Protein AF-A0A352M2E7-F1 (afdb_monomer_lite)

Structure (mmCIF, N/CA/C/O backbone):
data_AF-A0A352M2E7-F1
#
_entry.id   AF-A0A352M2E7-F1
#
loop_
_atom_site.group_PDB
_atom_site.id
_atom_site.type_symbol
_atom_site.label_atom_id
_atom_site.label_alt_id
_atom_site.label_comp_id
_atom_site.label_asym_id
_atom_site.label_entity_id
_atom_site.label_seq_id
_atom_site.pdbx_PDB_ins_code
_atom_site.Cartn_x
_atom_site.Cartn_y
_atom_site.Cartn_z
_atom_site.occupancy
_atom_site.B_iso_or_equiv
_atom_site.auth_seq_id
_atom_site.auth_comp_id
_atom_site.auth_asym_id
_atom_site.auth_atom_id
_atom_site.pdbx_PDB_model_num
ATOM 1 N N . MET A 1 1 ? -2.599 7.180 26.117 1.00 46.50 1 MET A N 1
ATOM 2 C CA . MET A 1 1 ? -3.469 7.751 25.069 1.00 46.50 1 MET A CA 1
ATOM 3 C C . MET A 1 1 ? -2.683 8.824 24.335 1.00 46.50 1 MET A C 1
ATOM 5 O O . MET A 1 1 ? -2.868 10.005 24.585 1.00 46.50 1 MET A O 1
ATOM 9 N N . THR A 1 2 ? -1.721 8.418 23.511 1.00 49.00 2 THR A N 1
ATOM 10 C CA . THR A 1 2 ? -0.974 9.359 22.672 1.00 49.00 2 THR A CA 1
ATOM 11 C C . THR A 1 2 ? -1.670 9.338 21.326 1.00 49.00 2 THR A C 1
ATOM 13 O O . THR A 1 2 ? -1.659 8.309 20.654 1.00 49.00 2 THR A O 1
ATOM 16 N N . GLU A 1 3 ? -2.341 10.431 20.972 1.00 55.06 3 GLU A N 1
ATOM 17 C CA . GLU A 1 3 ? -2.877 10.653 19.631 1.00 55.06 3 GLU A CA 1
ATOM 18 C C . GLU A 1 3 ? -1.707 10.698 18.641 1.00 55.06 3 GLU A C 1
ATOM 20 O O . GLU A 1 3 ? -1.173 11.754 18.294 1.00 55.06 3 GLU A O 1
ATOM 25 N N . ASN A 1 4 ? -1.253 9.524 18.212 1.00 67.19 4 ASN A N 1
ATOM 26 C CA . ASN A 1 4 ? -0.197 9.398 17.228 1.00 67.19 4 ASN A CA 1
ATOM 27 C C . ASN A 1 4 ? -0.797 9.764 15.870 1.00 67.19 4 ASN A C 1
ATOM 29 O O . ASN A 1 4 ? -1.228 8.899 15.112 1.00 67.19 4 ASN A O 1
ATOM 33 N N . LYS A 1 5 ? -0.825 11.066 15.556 1.00 69.56 5 LYS A N 1
ATOM 34 C CA . LYS A 1 5 ? -1.258 11.599 14.251 1.00 69.56 5 LYS A CA 1
ATOM 35 C C . LYS A 1 5 ? -0.601 10.871 13.075 1.00 69.56 5 LYS A C 1
ATOM 37 O O . LYS A 1 5 ? -1.228 10.726 12.038 1.00 69.56 5 LYS A O 1
ATOM 42 N N . LEU A 1 6 ? 0.624 10.369 13.261 1.00 68.06 6 LEU A N 1
ATOM 43 C CA . LEU A 1 6 ? 1.329 9.530 12.289 1.00 68.06 6 LEU A CA 1
ATOM 44 C C . LEU A 1 6 ? 0.616 8.199 12.027 1.00 68.06 6 LEU A C 1
ATOM 46 O O . LEU A 1 6 ? 0.464 7.820 10.876 1.00 68.06 6 LEU A O 1
ATOM 50 N N . VAL A 1 7 ? 0.132 7.520 13.067 1.00 69.69 7 VAL A N 1
ATOM 51 C CA . VAL A 1 7 ? -0.606 6.254 12.937 1.00 69.69 7 VAL A CA 1
ATOM 52 C C . VAL A 1 7 ? -1.940 6.499 12.237 1.00 69.69 7 VAL A C 1
ATOM 54 O O . VAL A 1 7 ? -2.250 5.811 11.274 1.00 69.69 7 VAL A O 1
ATOM 57 N N . ASN A 1 8 ? -2.673 7.547 12.626 1.00 70.12 8 ASN A N 1
ATOM 58 C CA . ASN A 1 8 ? -3.921 7.924 11.951 1.00 70.12 8 ASN A CA 1
ATOM 59 C C . ASN A 1 8 ? -3.707 8.352 10.492 1.00 70.12 8 ASN A C 1
ATOM 61 O O . ASN A 1 8 ? -4.555 8.093 9.645 1.00 70.12 8 ASN A O 1
ATOM 65 N N . PHE A 1 9 ? -2.577 8.989 10.179 1.00 72.19 9 PHE A N 1
ATOM 66 C CA . PHE A 1 9 ? -2.222 9.339 8.807 1.00 72.19 9 PHE A CA 1
ATOM 67 C C . PHE A 1 9 ? -1.854 8.101 7.976 1.00 72.19 9 PHE A C 1
ATOM 69 O O . PHE A 1 9 ? -2.289 7.998 6.834 1.00 72.19 9 PHE A O 1
ATOM 76 N N . ILE A 1 10 ? -1.113 7.147 8.551 1.00 70.12 10 ILE A N 1
ATOM 77 C CA . ILE A 1 10 ? -0.739 5.882 7.893 1.00 70.12 10 ILE A CA 1
ATOM 78 C C . ILE A 1 10 ? -1.964 4.985 7.664 1.00 70.12 10 ILE A C 1
ATOM 80 O O . ILE A 1 10 ? -2.087 4.374 6.614 1.00 70.12 10 ILE A O 1
ATOM 84 N N . ILE A 1 11 ? -2.894 4.938 8.618 1.00 70.12 11 ILE A N 1
ATOM 85 C CA . ILE A 1 11 ? -4.138 4.159 8.511 1.00 70.12 11 ILE A CA 1
ATOM 86 C C . ILE A 1 11 ? -5.165 4.854 7.597 1.00 70.12 11 ILE A C 1
ATOM 88 O O . ILE A 1 11 ? -6.147 4.237 7.184 1.00 70.12 11 ILE A O 1
ATOM 92 N N . SER A 1 12 ? -4.962 6.136 7.270 1.00 76.25 12 SER A N 1
ATOM 93 C CA . SER A 1 12 ? -5.919 6.907 6.483 1.00 76.25 12 SER A CA 1
ATOM 94 C C . SER A 1 12 ? -6.132 6.281 5.110 1.00 76.25 12 SER A C 1
ATOM 96 O O . SER A 1 12 ? -5.198 6.156 4.320 1.00 76.25 12 SER A O 1
ATOM 98 N N . GLU A 1 13 ? -7.391 5.994 4.782 1.00 69.75 13 GLU A N 1
ATOM 99 C CA . GLU A 1 13 ? -7.799 5.421 3.494 1.00 69.75 13 GLU A CA 1
ATOM 100 C C . GLU A 1 13 ? -7.246 6.221 2.305 1.00 69.75 13 GLU A C 1
ATOM 102 O O . GLU A 1 13 ? -6.841 5.656 1.294 1.00 69.75 13 GLU A O 1
ATOM 107 N N . LYS A 1 14 ? -7.128 7.546 2.450 1.00 74.31 14 LYS A N 1
ATOM 108 C CA . LYS A 1 14 ? -6.559 8.426 1.420 1.00 74.31 14 LYS A CA 1
ATOM 109 C C . LYS A 1 14 ? -5.070 8.164 1.173 1.00 74.31 14 LYS A C 1
ATOM 111 O O . LYS A 1 14 ? -4.631 8.220 0.024 1.00 74.31 14 LYS A O 1
ATOM 116 N N . ALA A 1 15 ? -4.297 7.896 2.225 1.00 77.00 15 ALA A N 1
ATOM 117 C CA . ALA A 1 15 ? -2.871 7.597 2.112 1.00 77.00 15 ALA A CA 1
ATOM 118 C C . ALA A 1 15 ? -2.666 6.235 1.435 1.00 77.00 15 ALA A C 1
ATOM 120 O O . ALA A 1 15 ? -1.934 6.141 0.452 1.00 77.00 15 ALA A O 1
ATOM 121 N N . VAL A 1 16 ? -3.420 5.229 1.882 1.00 74.75 16 VAL A N 1
ATOM 122 C CA . VAL A 1 16 ? -3.482 3.878 1.303 1.00 74.75 16 VAL A CA 1
ATOM 123 C C . VAL A 1 16 ? -3.784 3.939 -0.195 1.00 74.75 16 VAL A C 1
ATOM 125 O O . VAL A 1 16 ? -3.013 3.425 -1.003 1.00 74.75 16 VAL A O 1
ATOM 128 N N . ILE A 1 17 ? -4.859 4.628 -0.588 1.00 78.44 17 ILE A N 1
ATOM 129 C CA . ILE A 1 17 ? -5.259 4.776 -1.995 1.00 78.44 17 ILE A CA 1
ATOM 130 C C . ILE A 1 17 ? -4.162 5.463 -2.813 1.00 78.44 17 ILE A C 1
ATOM 132 O O . ILE A 1 17 ? -3.861 5.027 -3.922 1.00 78.44 17 ILE A O 1
ATOM 136 N N . THR A 1 18 ? -3.529 6.505 -2.269 1.00 81.31 18 THR A N 1
ATOM 137 C CA . THR A 1 18 ? -2.444 7.220 -2.962 1.00 81.31 18 THR A CA 1
ATOM 138 C C . THR A 1 18 ? -1.270 6.287 -3.259 1.00 81.31 18 THR A C 1
ATOM 140 O O . THR A 1 18 ? -0.763 6.277 -4.379 1.00 81.31 18 THR A O 1
ATOM 143 N N . VAL A 1 19 ? -0.875 5.457 -2.290 1.00 78.31 19 VAL A N 1
ATOM 144 C CA . VAL A 1 19 ? 0.201 4.471 -2.463 1.00 78.31 19 VAL A CA 1
ATOM 145 C C . VAL A 1 19 ? -0.189 3.401 -3.490 1.00 78.31 19 VAL A C 1
ATOM 147 O O . VAL A 1 19 ? 0.614 3.098 -4.369 1.00 78.31 19 VAL A O 1
ATOM 150 N N . ILE A 1 20 ? -1.430 2.890 -3.459 1.00 78.62 20 ILE A N 1
ATOM 151 C CA . ILE A 1 20 ? -1.930 1.920 -4.457 1.00 78.62 20 ILE A CA 1
ATOM 152 C C . ILE A 1 20 ? -1.861 2.507 -5.872 1.00 78.62 20 ILE A C 1
ATOM 154 O O . ILE A 1 20 ? -1.395 1.840 -6.793 1.00 78.62 20 ILE A O 1
ATOM 158 N N . VAL A 1 21 ? -2.309 3.752 -6.055 1.00 81.88 21 VAL A N 1
ATOM 159 C CA . VAL A 1 21 ? -2.334 4.410 -7.371 1.00 81.88 21 VAL A CA 1
ATOM 160 C C . VAL A 1 21 ? -0.919 4.639 -7.901 1.00 81.88 21 VAL A C 1
ATOM 162 O O . VAL A 1 21 ? -0.662 4.373 -9.075 1.00 81.88 21 VAL A O 1
ATOM 165 N N . ILE A 1 22 ? 0.010 5.080 -7.047 1.00 82.00 22 ILE A N 1
ATOM 166 C CA . ILE A 1 22 ? 1.423 5.245 -7.422 1.00 82.00 22 ILE A CA 1
ATOM 167 C C . ILE A 1 22 ? 2.025 3.899 -7.837 1.00 82.00 22 ILE A C 1
ATOM 169 O O . ILE A 1 22 ? 2.694 3.823 -8.867 1.00 82.00 22 ILE A O 1
ATOM 173 N N . ASN A 1 23 ? 1.742 2.834 -7.086 1.00 79.06 23 ASN A N 1
ATOM 174 C CA . ASN A 1 23 ? 2.235 1.496 -7.390 1.00 79.06 23 ASN A CA 1
ATOM 175 C C . ASN A 1 23 ? 1.671 0.938 -8.706 1.00 79.06 23 ASN A C 1
ATOM 177 O O . ASN A 1 23 ? 2.399 0.393 -9.531 1.00 79.06 23 ASN A O 1
ATOM 181 N N . ALA A 1 24 ? 0.370 1.116 -8.942 1.00 78.62 24 ALA A N 1
ATOM 182 C CA . ALA A 1 24 ? -0.277 0.692 -10.181 1.00 78.62 24 ALA A CA 1
ATOM 183 C C . ALA A 1 24 ? 0.273 1.449 -11.402 1.00 78.62 24 ALA A C 1
ATOM 185 O O . ALA A 1 24 ? 0.478 0.852 -12.458 1.00 78.62 24 ALA A O 1
ATOM 186 N N . LEU A 1 25 ? 0.555 2.749 -11.253 1.00 80.50 25 LEU A N 1
ATOM 187 C CA . LEU A 1 25 ? 1.213 3.546 -12.290 1.00 80.50 25 LEU A CA 1
ATOM 188 C C . LEU A 1 25 ? 2.648 3.072 -12.548 1.00 80.50 25 LEU A C 1
ATOM 190 O O . LEU A 1 25 ? 3.041 2.973 -13.707 1.00 80.50 25 LEU A O 1
ATOM 194 N N . ALA A 1 26 ? 3.408 2.743 -11.501 1.00 77.75 26 ALA A N 1
ATOM 195 C CA . ALA A 1 26 ? 4.749 2.173 -11.626 1.00 77.75 26 ALA A CA 1
ATOM 196 C C . ALA A 1 26 ? 4.736 0.855 -12.419 1.00 77.75 26 ALA A C 1
ATOM 198 O O . ALA A 1 26 ? 5.444 0.744 -13.420 1.00 77.75 26 ALA A O 1
ATOM 199 N N . MET A 1 27 ? 3.862 -0.090 -12.056 1.00 73.25 27 MET A N 1
ATOM 200 C CA . MET A 1 27 ? 3.677 -1.342 -12.803 1.00 73.25 27 MET A CA 1
ATOM 201 C C . MET A 1 27 ? 3.245 -1.106 -14.257 1.00 73.25 27 MET A C 1
ATOM 203 O O . MET A 1 27 ? 3.734 -1.775 -15.166 1.00 73.25 27 MET A O 1
ATOM 207 N N . PHE A 1 28 ? 2.329 -0.162 -14.497 1.00 78.75 28 PHE A N 1
ATOM 208 C CA . PHE A 1 28 ? 1.874 0.165 -15.850 1.00 78.75 28 PHE A CA 1
ATOM 209 C C . PHE A 1 28 ? 3.010 0.718 -16.717 1.00 78.75 28 PHE A C 1
ATOM 211 O O . PHE A 1 28 ? 3.093 0.393 -17.898 1.00 78.75 28 PHE A O 1
ATOM 218 N N . LEU A 1 29 ? 3.900 1.526 -16.137 1.00 76.38 29 LEU A N 1
ATOM 219 C CA . LEU A 1 29 ? 5.068 2.060 -16.834 1.00 76.38 29 LEU A CA 1
ATOM 220 C C . LEU A 1 29 ? 6.150 0.992 -17.068 1.00 76.38 29 LEU A C 1
ATOM 222 O O . LEU A 1 29 ? 6.740 0.988 -18.148 1.00 76.38 29 LEU A O 1
ATOM 226 N N . ASP A 1 30 ? 6.368 0.067 -16.124 1.00 71.38 30 ASP A N 1
ATOM 227 C CA . ASP A 1 30 ? 7.293 -1.075 -16.292 1.00 71.38 30 ASP A CA 1
ATOM 228 C C . ASP A 1 30 ? 6.820 -2.055 -17.384 1.00 71.38 30 ASP A C 1
ATOM 230 O O . ASP A 1 30 ? 7.630 -2.715 -18.031 1.00 71.38 30 ASP A O 1
ATOM 234 N N . ALA A 1 31 ? 5.512 -2.107 -17.666 1.00 72.00 31 ALA A N 1
ATOM 235 C CA . ALA A 1 31 ? 4.963 -2.915 -18.756 1.00 72.00 31 ALA A CA 1
ATOM 236 C C . ALA A 1 31 ? 5.374 -2.420 -20.160 1.00 72.00 31 ALA A C 1
ATOM 238 O O . ALA A 1 31 ? 5.267 -3.177 -21.130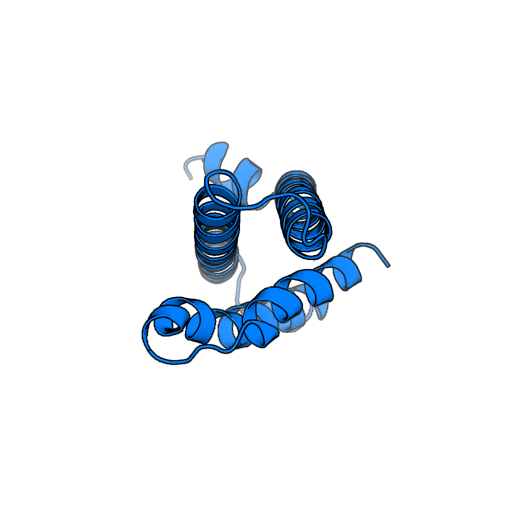 1.00 72.00 31 ALA A O 1
ATOM 239 N N . PHE A 1 32 ? 5.853 -1.176 -20.298 1.00 75.62 32 PHE A N 1
ATOM 240 C CA . PHE A 1 32 ? 6.346 -0.669 -21.576 1.00 75.62 32 PHE A CA 1
ATOM 241 C C . PHE A 1 32 ? 7.837 -1.003 -21.766 1.00 75.62 32 PHE A C 1
ATOM 243 O O . PHE A 1 32 ? 8.681 -0.526 -21.005 1.00 75.62 32 PHE A O 1
ATOM 250 N N . PRO A 1 33 ? 8.217 -1.710 -22.850 1.00 61.16 33 PRO A N 1
ATOM 251 C CA . PRO A 1 33 ? 9.604 -2.126 -23.104 1.00 61.16 33 PRO A CA 1
ATOM 252 C C . PRO A 1 33 ? 10.580 -0.960 -23.369 1.00 61.16 33 PRO A C 1
ATOM 254 O O . PRO A 1 33 ? 11.776 -1.174 -23.542 1.00 61.16 33 PRO A O 1
ATOM 257 N N . SER A 1 34 ? 10.093 0.284 -23.416 1.00 59.38 34 SER A N 1
ATOM 258 C CA . SER A 1 34 ? 10.874 1.485 -23.732 1.00 59.38 34 SER A CA 1
ATOM 259 C C . SER A 1 34 ? 11.676 2.054 -22.549 1.00 59.38 34 SER A C 1
ATOM 261 O O . SER A 1 34 ? 12.527 2.913 -22.770 1.00 59.38 34 SER A O 1
ATOM 263 N N . CYS A 1 35 ? 11.457 1.593 -21.309 1.00 56.06 35 CYS A N 1
ATOM 264 C CA . CYS A 1 35 ? 12.146 2.083 -20.099 1.00 56.06 35 CYS A CA 1
ATOM 265 C C . CYS A 1 35 ? 13.343 1.193 -19.686 1.00 56.06 35 CYS A C 1
ATOM 267 O O . CYS A 1 35 ? 13.479 0.753 -18.546 1.00 56.06 35 CYS A O 1
ATOM 269 N N . SER A 1 36 ? 14.229 0.897 -20.638 1.00 57.25 36 SER A N 1
ATOM 270 C CA . SER A 1 36 ? 15.382 0.007 -20.452 1.00 57.25 36 SER A CA 1
ATOM 271 C C . SER A 1 36 ? 16.518 0.670 -19.651 1.00 57.25 36 SER A C 1
ATOM 273 O O . SER A 1 36 ? 17.201 1.561 -20.150 1.00 57.25 36 SER A O 1
ATOM 275 N N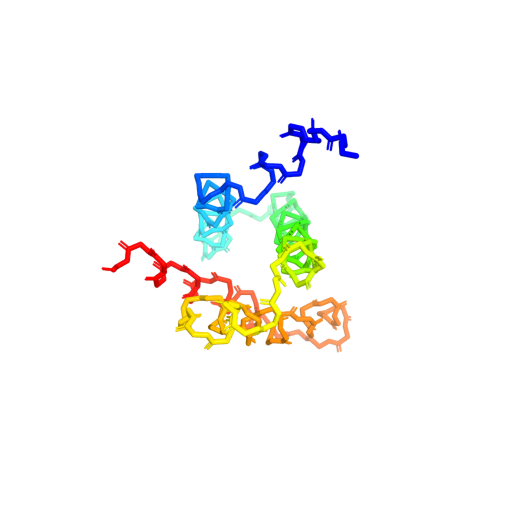 . SER A 1 37 ? 16.735 0.172 -18.429 1.00 58.59 37 SER A N 1
ATOM 276 C CA . SER A 1 37 ? 18.010 0.056 -17.681 1.00 58.59 37 SER A CA 1
ATOM 277 C C . SER A 1 37 ? 18.149 0.813 -16.358 1.00 58.59 37 SER A C 1
ATOM 279 O O . SER A 1 37 ? 18.733 0.243 -15.444 1.00 58.59 37 SER A O 1
ATOM 281 N N . ALA A 1 38 ? 17.617 2.028 -16.188 1.00 58.62 38 ALA A N 1
ATOM 282 C CA . ALA A 1 38 ? 17.721 2.746 -14.899 1.00 58.62 38 ALA A CA 1
ATOM 283 C C . ALA A 1 38 ? 16.389 2.833 -14.135 1.00 58.62 38 ALA A C 1
ATOM 285 O O . ALA A 1 38 ? 16.368 2.728 -12.912 1.00 58.62 38 ALA A O 1
ATOM 286 N N . ALA A 1 39 ? 15.271 2.984 -14.851 1.00 61.25 39 ALA A N 1
ATOM 287 C CA . ALA A 1 39 ? 13.950 3.123 -14.240 1.00 61.25 39 ALA A CA 1
ATOM 288 C C . ALA A 1 39 ? 13.431 1.801 -13.644 1.00 61.25 39 ALA A C 1
ATOM 290 O O . ALA A 1 39 ? 12.798 1.813 -12.594 1.00 61.25 39 ALA A O 1
ATOM 291 N N . CYS A 1 40 ? 13.779 0.662 -14.253 1.00 62.75 40 CYS A N 1
ATOM 292 C CA . CYS A 1 40 ? 13.325 -0.664 -13.822 1.00 62.75 40 CYS A CA 1
ATOM 293 C C . CYS A 1 40 ? 13.726 -0.980 -12.365 1.00 62.75 40 CYS A C 1
ATOM 295 O O . CYS A 1 40 ? 12.896 -1.417 -11.575 1.00 62.75 40 CYS A O 1
ATOM 297 N N . GLY A 1 41 ? 14.960 -0.646 -11.957 1.00 65.31 41 GLY A N 1
ATOM 298 C CA . GLY A 1 41 ? 15.405 -0.860 -10.573 1.00 65.31 41 GLY A CA 1
ATOM 299 C C . GLY A 1 41 ? 14.687 0.027 -9.547 1.00 65.31 41 GLY A C 1
ATOM 300 O O . GLY A 1 41 ? 14.486 -0.385 -8.406 1.00 65.31 41 GLY A O 1
ATOM 301 N N . VAL A 1 42 ? 14.266 1.231 -9.951 1.00 70.38 42 VAL A N 1
ATOM 302 C CA . VAL A 1 42 ? 13.500 2.140 -9.086 1.00 70.38 42 VAL A CA 1
ATOM 303 C C . V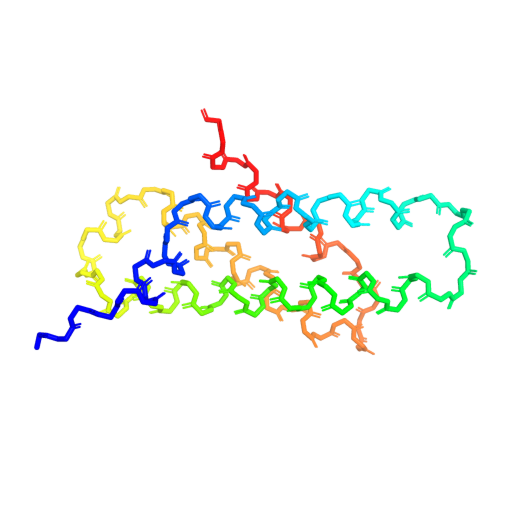AL A 1 42 ? 12.072 1.631 -8.909 1.00 70.38 42 VAL A C 1
ATOM 305 O O . VAL A 1 42 ? 11.569 1.646 -7.789 1.00 70.38 42 VAL A O 1
ATOM 308 N N . PHE A 1 43 ? 11.435 1.134 -9.973 1.00 71.50 43 PHE A N 1
ATOM 309 C CA . PHE A 1 43 ? 10.069 0.609 -9.900 1.00 71.50 43 PHE A CA 1
ATOM 310 C C . PHE A 1 43 ? 9.966 -0.620 -8.991 1.00 71.50 43 PHE A C 1
ATOM 312 O O . PHE A 1 43 ? 9.113 -0.636 -8.109 1.00 71.50 43 PHE A O 1
ATOM 319 N N . THR A 1 44 ? 10.902 -1.571 -9.086 1.00 71.19 44 THR A N 1
ATOM 320 C CA . THR A 1 44 ? 10.945 -2.729 -8.172 1.00 71.19 44 THR A CA 1
ATOM 321 C C . THR A 1 44 ? 11.115 -2.313 -6.709 1.00 71.19 44 THR A C 1
ATOM 323 O O . THR A 1 44 ? 10.501 -2.888 -5.811 1.00 71.19 44 THR A O 1
ATOM 326 N N . TRP A 1 45 ? 11.930 -1.289 -6.440 1.00 76.81 45 TRP A N 1
ATOM 327 C CA . TRP A 1 45 ? 12.107 -0.788 -5.078 1.00 76.81 45 TRP A CA 1
ATOM 328 C C . TRP A 1 45 ? 10.845 -0.092 -4.544 1.00 76.81 45 TRP A C 1
ATOM 330 O O . TRP A 1 45 ? 10.526 -0.218 -3.360 1.00 76.81 45 TRP A O 1
ATOM 340 N N . VAL A 1 46 ? 10.101 0.599 -5.415 1.00 77.38 46 VAL A N 1
ATOM 341 C CA . VAL A 1 46 ? 8.800 1.202 -5.084 1.00 77.38 46 VAL A CA 1
ATOM 342 C C . VAL A 1 46 ? 7.759 0.129 -4.761 1.00 77.38 46 VAL A C 1
ATOM 344 O O . VAL A 1 46 ? 7.092 0.260 -3.736 1.00 77.38 46 VAL A O 1
ATOM 347 N N . ASP A 1 47 ? 7.664 -0.942 -5.553 1.00 75.19 47 ASP A N 1
ATOM 348 C CA . ASP A 1 47 ? 6.778 -2.082 -5.267 1.00 75.19 47 ASP A CA 1
ATOM 349 C C . ASP A 1 47 ? 7.076 -2.690 -3.891 1.00 75.19 47 ASP A C 1
ATOM 351 O O . ASP A 1 47 ? 6.182 -2.852 -3.053 1.00 75.19 47 ASP A O 1
ATOM 355 N N . TYR A 1 48 ? 8.356 -2.931 -3.601 1.00 78.06 48 TYR A N 1
ATOM 356 C CA . TYR A 1 48 ? 8.796 -3.467 -2.314 1.00 78.06 48 TYR A CA 1
ATOM 357 C C . TYR A 1 48 ? 8.450 -2.533 -1.140 1.00 78.06 48 TYR A C 1
ATOM 359 O O . TYR A 1 48 ? 7.936 -2.973 -0.106 1.00 78.06 48 TYR A O 1
ATOM 367 N N . ALA A 1 49 ? 8.678 -1.225 -1.304 1.00 81.38 49 ALA A N 1
ATOM 368 C CA . ALA A 1 49 ? 8.324 -0.219 -0.305 1.00 81.38 49 ALA A CA 1
ATOM 369 C C . ALA A 1 49 ? 6.805 -0.147 -0.068 1.00 81.38 49 ALA A C 1
ATOM 371 O O . ALA A 1 49 ? 6.369 -0.021 1.081 1.00 81.38 49 ALA A O 1
ATOM 372 N N . CYS A 1 50 ? 5.998 -0.286 -1.124 1.00 77.06 50 CYS A N 1
ATOM 373 C CA . CYS A 1 50 ? 4.544 -0.337 -1.019 1.00 77.06 50 CYS A CA 1
ATOM 374 C C . CYS A 1 50 ? 4.099 -1.566 -0.221 1.00 77.06 50 CYS A C 1
ATOM 376 O O . CYS A 1 50 ? 3.349 -1.422 0.744 1.00 77.06 50 CYS A O 1
ATOM 378 N N . VAL A 1 51 ? 4.597 -2.764 -0.552 1.00 77.56 51 VAL A N 1
ATOM 379 C CA . VAL A 1 51 ? 4.275 -4.001 0.188 1.00 77.56 51 VAL A CA 1
ATOM 380 C C . VAL A 1 51 ? 4.577 -3.846 1.681 1.00 77.56 51 VAL A C 1
ATOM 382 O O . VAL A 1 51 ? 3.716 -4.159 2.506 1.00 77.56 51 VAL A O 1
ATOM 385 N N . ILE A 1 52 ? 5.743 -3.297 2.039 1.00 81.75 52 ILE A N 1
ATOM 386 C CA . ILE A 1 52 ? 6.113 -3.044 3.442 1.00 81.75 52 ILE A CA 1
ATOM 387 C C . ILE A 1 52 ? 5.144 -2.071 4.117 1.00 81.75 52 ILE A C 1
ATOM 389 O O . ILE A 1 52 ? 4.701 -2.333 5.236 1.00 81.75 52 ILE A O 1
ATOM 393 N N . TYR A 1 53 ? 4.794 -0.968 3.454 1.00 82.38 53 TYR A N 1
ATOM 394 C CA . TYR A 1 53 ? 3.843 0.004 3.993 1.00 82.38 53 TYR A CA 1
ATOM 395 C C . TYR A 1 53 ? 2.492 -0.646 4.327 1.00 82.38 53 TYR A C 1
ATOM 397 O O . TYR A 1 53 ? 1.953 -0.428 5.411 1.00 82.38 53 TYR A O 1
ATOM 405 N N . PHE A 1 54 ? 1.984 -1.510 3.447 1.00 74.81 54 PHE A N 1
ATOM 406 C CA . PHE A 1 54 ? 0.715 -2.210 3.666 1.00 74.81 54 PHE A CA 1
ATOM 407 C C . PHE A 1 54 ? 0.787 -3.284 4.752 1.00 74.81 54 PHE A C 1
ATOM 409 O O . PHE A 1 54 ? -0.175 -3.464 5.496 1.00 74.81 54 PHE A O 1
ATOM 416 N N . ILE A 1 55 ? 1.927 -3.965 4.901 1.00 80.06 55 ILE A N 1
ATOM 417 C CA . ILE A 1 55 ? 2.152 -4.859 6.046 1.00 80.06 55 ILE A CA 1
ATOM 418 C C . ILE A 1 55 ? 2.049 -4.057 7.350 1.00 80.06 55 ILE A C 1
ATOM 420 O O . ILE A 1 55 ? 1.375 -4.485 8.286 1.00 80.06 55 ILE A O 1
ATOM 424 N N . ILE A 1 56 ? 2.673 -2.876 7.404 1.00 82.56 56 ILE A N 1
ATOM 425 C CA . ILE A 1 56 ? 2.619 -1.997 8.578 1.00 82.56 56 ILE A CA 1
ATOM 426 C C . ILE A 1 56 ? 1.185 -1.512 8.833 1.00 82.56 56 ILE A C 1
ATOM 428 O O . ILE A 1 56 ? 0.737 -1.571 9.976 1.00 82.56 56 ILE A O 1
ATOM 432 N N . GLU A 1 57 ? 0.447 -1.080 7.806 1.00 79.69 57 GLU A N 1
ATOM 433 C CA . GLU A 1 57 ? -0.969 -0.693 7.931 1.00 79.69 57 GLU A CA 1
ATOM 434 C C . GLU A 1 57 ? -1.812 -1.831 8.527 1.00 79.69 57 GLU A C 1
ATOM 436 O O . GLU A 1 57 ? -2.534 -1.616 9.504 1.00 79.69 57 GLU A O 1
ATOM 441 N N . ALA A 1 58 ? -1.694 -3.045 7.980 1.00 74.25 58 ALA A N 1
ATOM 442 C CA . ALA A 1 58 ? -2.463 -4.203 8.426 1.00 74.25 58 ALA A CA 1
ATOM 443 C C . ALA A 1 58 ? -2.141 -4.586 9.878 1.00 74.25 58 ALA A C 1
ATOM 445 O O . ALA A 1 58 ? -3.055 -4.836 10.665 1.00 74.25 58 ALA A O 1
ATOM 446 N N . VAL A 1 59 ? -0.860 -4.565 10.261 1.00 79.94 59 VAL A N 1
ATOM 447 C CA . VAL A 1 59 ? -0.424 -4.820 11.644 1.00 79.94 59 VAL A CA 1
ATOM 448 C C . VAL A 1 59 ? -0.929 -3.729 12.591 1.00 79.94 59 VAL A C 1
ATOM 450 O O . VAL A 1 59 ? -1.427 -4.039 13.671 1.00 79.94 59 VAL A O 1
ATOM 453 N N . LEU A 1 60 ? -0.856 -2.455 12.194 1.00 75.75 60 LEU A N 1
ATOM 454 C CA . LEU A 1 60 ? -1.366 -1.347 13.004 1.00 75.75 60 LEU A CA 1
ATOM 455 C C . LEU A 1 60 ? -2.878 -1.451 13.209 1.00 75.75 60 LEU A C 1
ATOM 457 O O . LEU A 1 60 ? -3.339 -1.285 14.337 1.00 75.75 60 LEU A O 1
ATOM 461 N N . LYS A 1 61 ? -3.636 -1.780 12.156 1.00 71.56 61 LYS A N 1
ATOM 462 C CA . LYS A 1 61 ? -5.078 -2.030 12.260 1.00 71.56 61 LYS A CA 1
ATOM 463 C C . LYS A 1 61 ? -5.384 -3.214 13.175 1.00 71.56 61 LYS A C 1
ATOM 465 O O . LYS A 1 61 ? -6.310 -3.112 13.965 1.00 71.56 61 LYS A O 1
ATOM 470 N N . MET A 1 62 ? -4.597 -4.288 13.123 1.00 69.94 62 MET A N 1
ATOM 471 C CA . MET A 1 62 ? -4.776 -5.458 13.993 1.00 69.94 62 MET A CA 1
ATOM 472 C C . MET A 1 62 ? -4.516 -5.151 15.477 1.00 69.94 62 MET A C 1
ATOM 474 O O . MET A 1 62 ? -5.133 -5.757 16.344 1.00 69.94 62 MET A O 1
ATOM 478 N N . ILE A 1 63 ? -3.596 -4.227 15.776 1.00 72.00 63 ILE A N 1
ATOM 479 C CA . ILE A 1 63 ? -3.264 -3.828 17.154 1.00 72.00 63 ILE A CA 1
ATOM 480 C C . ILE A 1 63 ? -4.268 -2.801 17.704 1.00 72.00 63 ILE A C 1
ATOM 482 O O . ILE A 1 63 ? -4.518 -2.783 18.907 1.00 72.00 63 ILE A O 1
ATOM 486 N N . TRP A 1 64 ? -4.799 -1.918 16.849 1.00 67.56 64 TRP A N 1
ATOM 487 C CA . TRP A 1 64 ? -5.669 -0.808 17.263 1.00 67.56 64 TRP A CA 1
ATOM 488 C C . TRP A 1 64 ? -7.171 -1.085 17.158 1.00 67.56 64 TRP A C 1
ATOM 490 O O . TRP A 1 64 ? -7.927 -0.448 17.889 1.00 67.56 64 TRP A O 1
ATOM 500 N N . LEU A 1 65 ? -7.615 -1.977 16.267 1.00 64.69 65 LEU A N 1
ATOM 501 C CA . LEU A 1 65 ? -9.011 -2.415 16.221 1.00 64.69 65 LEU A CA 1
ATOM 502 C C . LEU A 1 65 ? -9.184 -3.678 17.059 1.00 64.69 65 LEU A C 1
ATOM 504 O O . LEU A 1 65 ? -8.441 -4.646 16.899 1.00 64.69 65 LEU A O 1
ATOM 508 N N . ASP A 1 66 ? -10.199 -3.675 17.920 1.00 59.41 66 ASP A N 1
ATOM 509 C CA . ASP A 1 66 ? -10.636 -4.877 18.618 1.00 59.41 66 ASP A CA 1
ATOM 510 C C . ASP A 1 66 ? -11.045 -5.944 17.585 1.00 59.41 66 ASP A C 1
ATOM 512 O O . ASP A 1 66 ? -11.644 -5.639 16.547 1.00 59.41 66 ASP A O 1
ATOM 516 N N . SER A 1 67 ? -10.664 -7.202 17.823 1.00 55.16 67 SER A N 1
ATOM 517 C CA . SER A 1 67 ? -10.718 -8.256 16.795 1.00 55.16 67 SER A CA 1
ATOM 518 C C . SER A 1 67 ? -12.141 -8.548 16.295 1.00 55.16 67 SER A C 1
ATOM 520 O O . SER A 1 67 ? -12.293 -9.021 15.171 1.00 55.16 67 SER A O 1
ATOM 522 N N . GLU A 1 68 ? -13.176 -8.225 17.075 1.00 56.31 68 GLU A N 1
ATOM 523 C CA . GLU A 1 68 ? -14.581 -8.345 16.658 1.00 56.31 68 GLU A CA 1
ATOM 524 C C . GLU A 1 68 ? -14.963 -7.345 15.555 1.00 56.31 68 GLU A C 1
ATOM 526 O O . GLU A 1 68 ? -15.572 -7.7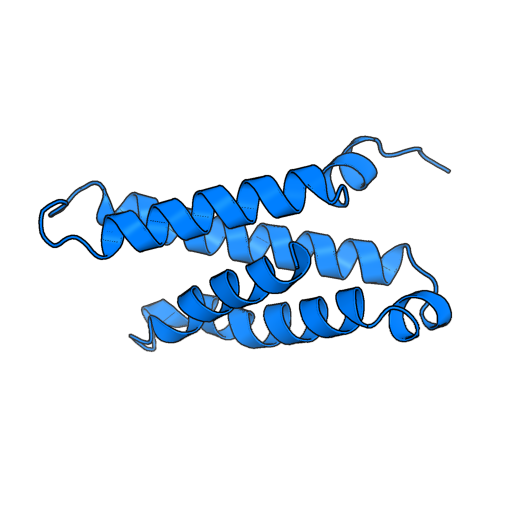36 14.561 1.00 56.31 68 GLU A O 1
ATOM 531 N N . GLU A 1 69 ? -14.536 -6.084 15.648 1.00 60.16 69 GLU A N 1
ATOM 532 C CA . GLU A 1 69 ? -14.868 -5.050 14.652 1.00 60.16 69 GLU A CA 1
ATOM 533 C C . GLU A 1 69 ? -13.991 -5.166 13.391 1.00 60.16 69 GLU A C 1
ATOM 535 O O . GLU A 1 69 ? -14.398 -4.808 12.282 1.00 60.16 69 GLU A O 1
ATOM 540 N N . TYR A 1 70 ? -12.800 -5.760 13.530 1.00 61.03 70 TYR A N 1
ATOM 541 C CA . TYR A 1 70 ? -11.940 -6.101 12.395 1.00 61.03 70 TYR A CA 1
ATOM 542 C C . TYR A 1 70 ? -12.528 -7.220 11.520 1.00 61.03 70 TYR A C 1
ATOM 544 O O . TYR A 1 70 ? -12.373 -7.184 10.297 1.00 61.03 70 TYR A O 1
ATOM 552 N N . TRP A 1 71 ? -13.180 -8.218 12.127 1.00 57.47 71 TRP A N 1
ATOM 553 C CA . TRP A 1 71 ? -13.743 -9.366 11.406 1.00 57.47 71 TRP A CA 1
ATOM 554 C C . TRP A 1 71 ? -15.106 -9.077 10.774 1.00 57.47 71 TRP A C 1
ATOM 556 O O . TRP A 1 71 ? -15.438 -9.711 9.770 1.00 57.47 71 TRP A O 1
ATOM 566 N N . ASP A 1 72 ? -15.857 -8.112 11.309 1.00 61.22 72 ASP A N 1
ATOM 567 C CA . ASP A 1 72 ? -17.153 -7.704 10.755 1.00 61.22 72 ASP A CA 1
ATOM 568 C C . ASP A 1 72 ? -16.993 -6.870 9.466 1.00 61.22 72 ASP A C 1
ATOM 570 O O . ASP A 1 72 ? -17.805 -6.938 8.539 1.00 61.22 72 ASP A O 1
ATOM 574 N N . ASN A 1 73 ? -15.876 -6.143 9.335 1.00 69.81 73 ASN A N 1
ATOM 575 C CA . ASN A 1 73 ? -15.580 -5.375 8.130 1.00 69.81 73 ASN A CA 1
ATOM 576 C C . ASN A 1 73 ? -14.883 -6.226 7.048 1.00 69.81 73 ASN A C 1
ATOM 578 O O . ASN A 1 73 ? -13.664 -6.436 7.053 1.00 69.81 73 ASN A O 1
ATOM 582 N N . ASN A 1 74 ? -15.663 -6.653 6.050 1.00 68.62 74 ASN A N 1
ATOM 583 C CA . ASN A 1 74 ? -15.196 -7.447 4.904 1.00 68.62 74 ASN A CA 1
ATOM 584 C C . ASN A 1 74 ? -13.981 -6.838 4.169 1.00 68.62 74 ASN A C 1
ATOM 586 O O . ASN A 1 74 ? -13.136 -7.580 3.661 1.00 68.62 74 ASN A O 1
ATOM 590 N N . TRP A 1 75 ? -13.842 -5.508 4.149 1.00 70.75 75 TRP A N 1
ATOM 591 C CA . TRP A 1 75 ? -12.726 -4.819 3.486 1.00 70.75 75 TRP A CA 1
ATOM 592 C C . TRP A 1 75 ? -11.390 -4.948 4.220 1.00 70.75 75 TRP A C 1
ATOM 594 O O . TRP A 1 75 ? -10.336 -4.989 3.578 1.00 70.75 75 TRP A O 1
ATOM 604 N N . ASN A 1 76 ? -11.412 -5.033 5.551 1.00 68.56 76 ASN A N 1
ATOM 605 C CA . ASN A 1 76 ? -10.206 -5.299 6.337 1.00 68.56 76 ASN A CA 1
ATOM 606 C C . ASN A 1 76 ? -9.778 -6.760 6.191 1.00 68.56 76 ASN A C 1
ATOM 608 O O . ASN A 1 76 ? -8.593 -7.041 6.018 1.00 68.56 76 ASN A O 1
ATOM 612 N N . ARG A 1 77 ? -10.743 -7.687 6.163 1.00 70.94 77 ARG A N 1
ATOM 613 C CA . ARG A 1 77 ? -10.470 -9.109 5.922 1.00 70.94 77 ARG A CA 1
ATOM 614 C C . ARG A 1 77 ? -9.843 -9.344 4.548 1.00 70.94 77 ARG A C 1
ATOM 616 O O . ARG A 1 77 ? -8.878 -10.097 4.446 1.00 70.94 77 ARG A O 1
ATOM 623 N N . PHE A 1 78 ? -10.358 -8.688 3.506 1.00 72.00 78 PHE A N 1
ATOM 624 C CA . PHE A 1 78 ? -9.769 -8.744 2.167 1.00 72.00 78 PHE A CA 1
ATOM 625 C C . PHE A 1 78 ? -8.313 -8.270 2.178 1.00 72.00 78 PHE A C 1
ATOM 627 O O . PHE A 1 78 ? -7.430 -8.975 1.704 1.00 72.00 78 PHE A O 1
ATOM 634 N N . ASP A 1 79 ? -8.041 -7.126 2.795 1.00 74.50 79 ASP A N 1
ATOM 635 C CA . ASP A 1 79 ? -6.696 -6.554 2.859 1.00 74.50 79 ASP A CA 1
ATOM 636 C C . ASP A 1 79 ? -5.682 -7.455 3.570 1.00 74.50 79 ASP A C 1
ATOM 638 O O . ASP A 1 79 ? -4.571 -7.633 3.076 1.00 74.50 79 ASP A O 1
ATOM 642 N N . PHE A 1 80 ? -6.090 -8.126 4.650 1.00 76.69 80 PHE A N 1
ATOM 643 C CA . PHE A 1 80 ? -5.261 -9.130 5.320 1.00 76.69 80 PHE A CA 1
ATOM 644 C C . PHE A 1 80 ? -4.872 -10.285 4.384 1.00 76.69 80 PHE A C 1
ATOM 646 O O . PHE A 1 80 ? -3.702 -10.671 4.314 1.00 76.69 80 PHE A O 1
ATOM 653 N N . PHE A 1 81 ? -5.828 -10.804 3.606 1.00 79.50 81 PHE A N 1
ATOM 654 C CA . PHE A 1 81 ? -5.550 -11.830 2.597 1.00 79.50 81 PHE A CA 1
ATOM 655 C C . PHE A 1 81 ? -4.600 -11.328 1.513 1.00 79.50 81 PHE A C 1
ATOM 657 O O . PHE A 1 81 ? -3.692 -12.055 1.112 1.00 79.50 81 PHE A O 1
ATOM 664 N N . VAL A 1 82 ? -4.772 -10.087 1.058 1.00 76.06 82 VAL A N 1
ATOM 665 C CA . VAL A 1 82 ? -3.900 -9.504 0.036 1.00 76.06 82 VAL A CA 1
ATOM 666 C C . VAL A 1 82 ? -2.490 -9.253 0.587 1.00 76.06 82 VAL A C 1
ATOM 668 O O . VAL A 1 82 ? -1.517 -9.398 -0.149 1.00 76.06 82 VAL A O 1
ATOM 671 N N . VAL A 1 83 ? -2.335 -8.914 1.870 1.00 77.38 83 VAL A N 1
ATOM 672 C CA . VAL A 1 83 ? -1.020 -8.796 2.526 1.00 77.38 83 VAL A CA 1
ATOM 673 C C . VAL A 1 83 ? -0.317 -10.153 2.592 1.00 77.38 83 VAL A C 1
ATOM 675 O O . VAL A 1 83 ? 0.840 -10.254 2.173 1.00 77.38 83 VAL A O 1
ATOM 678 N N . ILE A 1 84 ? -1.019 -11.210 3.011 1.00 80.12 84 ILE A N 1
ATOM 679 C CA . ILE A 1 84 ? -0.481 -12.582 3.010 1.00 80.12 84 ILE A CA 1
ATOM 680 C C . ILE A 1 84 ? -0.124 -13.023 1.588 1.00 80.12 84 ILE A C 1
ATOM 682 O O . ILE A 1 84 ? 0.947 -13.575 1.369 1.00 80.12 84 ILE A O 1
ATOM 686 N N . ALA A 1 85 ? -0.961 -12.729 0.597 1.00 76.50 85 ALA A N 1
ATOM 687 C CA . ALA A 1 85 ? -0.670 -13.069 -0.791 1.00 76.50 85 ALA A CA 1
ATOM 688 C C . ALA A 1 85 ? 0.514 -12.268 -1.379 1.00 76.50 85 ALA A C 1
ATOM 690 O O . ALA A 1 85 ? 1.148 -12.749 -2.312 1.00 76.50 85 ALA A O 1
ATOM 691 N N . SER A 1 86 ? 0.843 -11.093 -0.820 1.00 74.19 86 SER A N 1
ATOM 692 C CA . SER A 1 86 ? 1.988 -10.257 -1.234 1.00 74.19 86 SER A CA 1
ATOM 693 C C . SER A 1 86 ? 3.283 -10.478 -0.436 1.00 74.19 86 SER A C 1
ATOM 695 O O . SER A 1 86 ? 4.336 -9.996 -0.830 1.00 74.19 86 SER A O 1
ATOM 697 N N . THR A 1 87 ? 3.262 -11.206 0.685 1.00 73.38 87 THR A N 1
ATOM 698 C CA . THR A 1 87 ? 4.506 -11.516 1.429 1.00 73.38 87 THR A CA 1
ATOM 699 C C . THR A 1 87 ? 5.511 -12.375 0.642 1.00 73.38 87 THR A C 1
ATOM 701 O O . THR A 1 87 ? 6.710 -12.133 0.794 1.00 73.38 87 THR A O 1
ATOM 704 N N . PRO A 1 88 ? 5.095 -13.300 -0.250 1.00 72.12 88 PRO A N 1
ATOM 705 C CA . PRO A 1 88 ? 6.004 -13.994 -1.161 1.00 72.12 88 PRO A CA 1
ATOM 706 C C . PRO A 1 88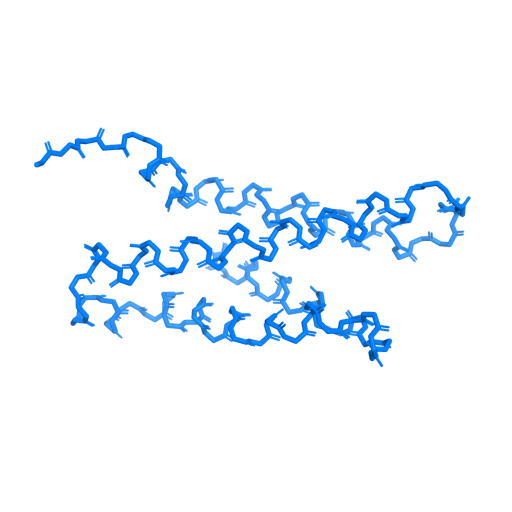 ? 6.721 -13.069 -2.150 1.00 72.12 88 PRO A C 1
ATOM 708 O O . PRO A 1 88 ? 7.764 -13.462 -2.660 1.00 72.12 88 PRO A O 1
ATOM 711 N N . THR A 1 89 ? 6.231 -11.843 -2.386 1.00 69.12 89 THR A N 1
ATOM 712 C CA . THR A 1 89 ? 6.932 -10.841 -3.209 1.00 69.12 89 THR A CA 1
ATOM 713 C C . THR A 1 89 ? 8.313 -10.516 -2.633 1.00 69.12 89 THR A C 1
ATOM 715 O O . THR A 1 89 ? 9.260 -10.291 -3.373 1.00 69.12 89 THR A O 1
ATOM 718 N N . LEU A 1 90 ? 8.499 -10.589 -1.308 1.00 68.19 90 LEU A N 1
ATOM 719 C CA . LEU A 1 90 ? 9.824 -10.394 -0.700 1.00 68.19 90 LEU A CA 1
ATOM 720 C C . LEU A 1 90 ? 10.817 -11.518 -1.069 1.00 68.19 90 LEU A C 1
ATOM 722 O O . LEU A 1 90 ? 12.026 -11.360 -0.903 1.00 68.19 90 LEU A O 1
ATOM 726 N N . LEU A 1 91 ? 10.302 -12.647 -1.568 1.00 69.31 91 LEU A N 1
ATOM 727 C CA . LEU A 1 91 ? 11.054 -13.782 -2.096 1.00 69.31 91 LEU A CA 1
ATOM 728 C C . LEU A 1 91 ? 11.263 -13.717 -3.622 1.00 69.31 91 LEU A C 1
ATOM 730 O O . LEU A 1 91 ? 11.891 -14.628 -4.160 1.00 69.31 91 LEU A O 1
ATOM 734 N N . GLU A 1 92 ? 10.810 -12.659 -4.311 1.00 66.94 92 GLU A N 1
ATOM 735 C CA . GLU A 1 92 ? 11.085 -12.420 -5.740 1.00 66.94 92 GLU A CA 1
ATOM 736 C C . GLU A 1 92 ? 12.552 -12.617 -6.165 1.00 66.94 92 GLU A C 1
ATOM 738 O O . GLU A 1 92 ? 12.768 -13.198 -7.228 1.00 66.94 92 GLU A O 1
ATOM 743 N N . PRO A 1 93 ? 13.593 -12.251 -5.381 1.00 66.38 93 PRO A N 1
ATOM 744 C CA . PRO A 1 93 ? 14.975 -12.549 -5.778 1.00 66.38 93 PRO A CA 1
ATOM 745 C C . PRO A 1 93 ? 15.285 -14.051 -5.929 1.00 66.38 93 PRO A C 1
ATOM 747 O O . PRO A 1 93 ? 16.316 -14.400 -6.502 1.00 66.38 93 PRO A O 1
ATOM 750 N N . PHE A 1 94 ? 14.422 -14.941 -5.428 1.00 71.25 94 PHE A N 1
ATOM 751 C CA . PHE A 1 94 ? 14.553 -16.396 -5.544 1.00 71.25 94 PHE A CA 1
ATOM 752 C C . PHE A 1 94 ? 13.566 -17.026 -6.535 1.00 71.25 94 PHE A C 1
ATOM 754 O O . PHE A 1 94 ? 13.835 -18.118 -7.037 1.00 71.25 94 PHE A O 1
ATOM 761 N N . LEU A 1 95 ? 12.435 -16.373 -6.814 1.00 61.66 95 LEU A N 1
ATOM 762 C CA . LEU A 1 95 ? 11.394 -16.851 -7.720 1.00 61.66 95 LEU A CA 1
ATOM 763 C C . LEU A 1 95 ? 10.971 -15.671 -8.611 1.00 61.66 95 LEU A C 1
ATOM 765 O O . LEU A 1 95 ? 10.381 -14.716 -8.121 1.00 61.66 95 LEU A O 1
ATOM 769 N N . ASP A 1 96 ? 11.245 -15.737 -9.914 1.00 64.25 96 ASP A N 1
ATOM 770 C CA . ASP A 1 96 ? 10.936 -14.680 -10.898 1.00 64.25 96 ASP A CA 1
ATOM 771 C C . ASP A 1 96 ? 9.429 -14.649 -11.242 1.00 64.25 96 ASP A C 1
ATOM 773 O O . ASP A 1 96 ? 8.979 -15.001 -12.334 1.00 64.25 96 ASP A O 1
ATOM 777 N N . VAL A 1 97 ? 8.608 -14.339 -10.240 1.00 65.12 97 VAL A N 1
ATOM 778 C CA . VAL A 1 97 ? 7.142 -14.415 -10.279 1.00 65.12 97 VAL A CA 1
ATOM 779 C C . VAL A 1 97 ? 6.552 -13.036 -10.023 1.00 65.12 97 VAL A C 1
ATOM 781 O O . VAL A 1 97 ? 5.939 -12.771 -8.993 1.00 65.12 97 VAL A O 1
ATOM 784 N N . LYS A 1 98 ? 6.630 -12.186 -11.053 1.00 67.00 98 LYS A N 1
ATOM 785 C CA . LYS A 1 98 ? 5.996 -10.853 -11.109 1.00 67.00 98 LYS A CA 1
ATOM 786 C C . LYS A 1 98 ? 4.472 -10.854 -10.865 1.00 67.00 98 LYS A C 1
ATOM 788 O O . LYS A 1 98 ? 3.861 -9.800 -10.696 1.00 67.00 98 LYS A O 1
ATOM 793 N N . ILE A 1 99 ? 3.832 -12.030 -10.848 1.00 66.81 99 ILE A N 1
ATOM 794 C CA . ILE A 1 99 ? 2.398 -12.198 -10.564 1.00 66.81 99 ILE A CA 1
ATOM 795 C C . ILE A 1 99 ? 2.030 -11.709 -9.152 1.00 66.81 99 ILE A C 1
ATOM 797 O O . ILE A 1 99 ? 0.901 -11.274 -8.935 1.00 66.81 99 ILE A O 1
ATOM 801 N N . PHE A 1 100 ? 2.970 -11.746 -8.199 1.00 69.75 100 PHE A N 1
ATOM 802 C CA . PHE A 1 100 ? 2.718 -11.323 -6.820 1.00 69.75 100 PHE A CA 1
ATOM 803 C C . PHE A 1 100 ? 2.645 -9.800 -6.673 1.00 69.75 100 PHE A C 1
ATOM 805 O O . PHE A 1 100 ? 1.905 -9.308 -5.826 1.00 69.75 100 PHE A O 1
ATOM 812 N N . SER A 1 101 ? 3.297 -9.034 -7.546 1.00 68.38 101 SER A N 1
ATOM 813 C CA . SER A 1 101 ? 3.111 -7.577 -7.606 1.00 68.38 101 SER A CA 1
ATOM 814 C C . SER A 1 101 ? 1.739 -7.214 -8.183 1.00 68.38 101 SER A C 1
ATOM 816 O O . SER A 1 101 ? 1.091 -6.286 -7.709 1.00 68.38 101 SER A O 1
ATOM 818 N N . ALA A 1 102 ? 1.183 -8.025 -9.093 1.00 73.00 102 ALA A N 1
ATOM 819 C CA . ALA A 1 102 ? -0.192 -7.835 -9.574 1.00 73.00 102 ALA A CA 1
ATOM 820 C C . ALA A 1 102 ? -1.257 -8.020 -8.472 1.00 73.00 102 ALA A C 1
ATOM 822 O O . ALA A 1 102 ? -2.354 -7.467 -8.572 1.00 73.00 102 ALA A O 1
ATOM 823 N N . VAL A 1 103 ? -0.936 -8.726 -7.381 1.00 73.44 103 VAL A N 1
ATOM 824 C CA . VAL A 1 103 ? -1.806 -8.844 -6.198 1.00 73.44 103 VAL A CA 1
ATOM 825 C C . VAL A 1 103 ? -2.031 -7.479 -5.527 1.00 73.44 103 VAL A C 1
ATOM 827 O O . VAL A 1 103 ? -3.093 -7.256 -4.946 1.00 73.44 103 VAL A O 1
ATOM 830 N N . LEU A 1 104 ? -1.106 -6.520 -5.676 1.00 72.50 104 LEU A N 1
ATOM 831 C CA . LEU A 1 104 ? -1.287 -5.134 -5.216 1.00 72.50 104 LEU A CA 1
ATOM 832 C C . LEU A 1 104 ? -2.426 -4.426 -5.964 1.00 72.50 104 LEU A C 1
ATOM 834 O O . LEU A 1 104 ? -3.149 -3.630 -5.368 1.00 72.50 104 LEU A O 1
ATOM 838 N N . ILE A 1 105 ? -2.640 -4.756 -7.242 1.00 74.62 105 ILE A N 1
ATOM 839 C CA . ILE A 1 105 ? -3.698 -4.170 -8.080 1.00 74.62 105 ILE A CA 1
ATOM 840 C C . ILE A 1 105 ? -5.083 -4.627 -7.610 1.00 74.62 105 ILE A C 1
ATOM 842 O O . ILE A 1 105 ? -6.035 -3.852 -7.675 1.00 74.62 105 ILE A O 1
ATOM 846 N N . LEU A 1 106 ? -5.209 -5.835 -7.044 1.00 74.25 106 LEU A N 1
ATOM 847 C CA . LEU A 1 106 ? -6.468 -6.310 -6.450 1.00 74.25 106 LEU A CA 1
ATOM 848 C C . LEU A 1 106 ? -6.964 -5.384 -5.323 1.00 74.25 106 LEU A C 1
ATOM 850 O O . LEU A 1 106 ? -8.164 -5.336 -5.053 1.00 74.25 106 LEU A O 1
ATOM 854 N N . ARG A 1 107 ? -6.075 -4.584 -4.712 1.00 72.62 107 ARG A N 1
ATOM 855 C CA . ARG A 1 107 ? -6.433 -3.582 -3.694 1.00 72.62 107 ARG A CA 1
ATOM 856 C C . ARG A 1 107 ? -7.205 -2.388 -4.260 1.00 72.62 107 ARG A C 1
ATOM 858 O O . ARG A 1 107 ? -7.907 -1.738 -3.489 1.00 72.62 107 ARG A O 1
ATOM 865 N N . LEU A 1 108 ? -7.169 -2.143 -5.580 1.00 70.19 108 LEU A N 1
ATOM 866 C CA . LEU A 1 108 ? -8.061 -1.176 -6.247 1.00 70.19 108 LEU A CA 1
ATOM 867 C C . LEU A 1 108 ? -9.538 -1.522 -6.048 1.00 70.19 108 LEU A C 1
ATOM 869 O O . LEU A 1 108 ? -10.375 -0.634 -6.161 1.00 70.19 108 LEU A O 1
ATOM 873 N N . GLY A 1 109 ? -9.853 -2.774 -5.692 1.00 69.94 109 GLY A N 1
ATOM 874 C CA . GLY A 1 109 ? -11.194 -3.164 -5.274 1.00 69.94 109 GLY A CA 1
ATOM 875 C C . GLY A 1 109 ? -11.761 -2.255 -4.182 1.00 69.94 109 GLY A C 1
ATOM 876 O O . GLY A 1 109 ? -12.940 -1.956 -4.245 1.00 69.94 109 GLY A O 1
ATOM 877 N N . ARG A 1 110 ? -10.933 -1.715 -3.269 1.00 66.19 110 ARG A N 1
ATOM 878 C CA . ARG A 1 110 ? -11.368 -0.767 -2.218 1.00 66.19 110 ARG A CA 1
ATOM 879 C C . ARG A 1 110 ? -11.984 0.540 -2.756 1.00 66.19 110 ARG A C 1
ATOM 881 O O . ARG A 1 110 ? -12.575 1.277 -1.977 1.00 66.19 110 ARG A O 1
ATOM 888 N N . LEU A 1 111 ? -11.802 0.863 -4.042 1.00 64.88 111 LEU A N 1
ATOM 889 C CA . LEU A 1 111 ? -12.384 2.047 -4.695 1.00 64.88 111 LEU A CA 1
ATOM 890 C C . LEU A 1 111 ? -13.782 1.803 -5.287 1.00 64.88 111 LEU A C 1
ATOM 892 O O . LEU A 1 111 ? -14.413 2.773 -5.711 1.00 64.88 111 LEU A O 1
ATOM 896 N N . ALA A 1 112 ? -14.219 0.543 -5.381 1.00 60.19 112 ALA A N 1
ATOM 897 C CA . ALA A 1 112 ? -15.515 0.138 -5.929 1.00 60.19 112 ALA A CA 1
ATOM 898 C C . ALA A 1 112 ? -16.563 -0.011 -4.819 1.00 60.19 112 ALA A C 1
ATOM 900 O O . ALA A 1 112 ? -17.715 0.408 -5.066 1.00 60.19 112 ALA A O 1
#

Foldseek 3Di:
DDPPVVLVCLLDPVNLVVLLVVLVVLVVVVVDPPPPDDSNVVSLVSLVVNLVSLVVNLVSCVVPDDVVVCVVDPLSVLSVVLSVLLPCSVVCVVPVCCVNSVSSNVNCVVVD

Sequence (112 aa):
MTENKLVNFIISEKAVITVIVINALAMFLDAFPSCSSAACGVFTWVDYACVIYFIIEAVLKMIWLDSEEYWDNNWNRFDFFVVIASTPTLLEPFLDVKIFSAVLILRLGRLA

Radius of gyration: 15.2 Å; chains: 1; bounding box: 35×28×49 Å

Secondary structure (DSSP, 8-state):
----HHHHHHH-HHHHHHHHHHHHHHHHHHTSTT-TTTHHHHHHHHHHHHHHHHHHHHHHHHHHS-HHHHHH-HHHHHHHHHHHHHGGGGGTTTS--THHHHHHHGGGGGG-

pLDDT: mean 70.67, std 7.58, range [46.5, 82.56]

=== Feature glossary ===
The features interleaved in this record are:

— What the protein is —

Sequence gives the chain of amino acids in standard one-letter code (A=alanine, C=cysteine, …, Y=tyrosine), read N→C. It is the only feature that is directly encoded by the gene; all structural features are derived from the folded form of this sequence.

Database cross-references. InterPro integrates a dozen domain/family signature databases into unified entries with residue-range hits. GO terms attach function/process/location labels with evidence codes. CATH codes position the fold in a four-level structural taxonomy. Organism is the NCBI-taxonomy species name.

— Where its atoms are —

Atomic coordinates in PDBx/mmCIF format — the same representation the Protein Data Bank distributes. Each line of the _atom_site loop places one backbone atom in Cartesian space (units: ångströms, origin: arbitrary).

The six renders are orthographic views along the three Cartesian axes in both directions. Representation (cartoon, sticks, or surface) and color scheme (sequence-rainbow or by-chain) vary across proteins so the training set covers all the common visualization conventions.

— Local backbone conformation —

Eight-state secondary structure (DSSP): H is the canonical α-helix, G the tighter 3₁₀-helix, I the wider π-helix; E/B are β-structure, T and S are turns and bends, and '-' is everything else. DSSP derives these from the pattern of main-chain N–H···O=C hydrogen bonds, not from the sequence.

P-SEA three-state annotation labels each residue as helix, strand, or coil based purely on the geometry of the Cα trace. It serves as a fallback when the full backbone (and thus DSSP) is unavailable.

The φ/ψ torsion pair specifies the backbone conformation at each residue. φ rotates about the N–Cα bond, ψ about the Cα–C bond. Steric clashes forbid most of the (φ, ψ) plane — the allowed regions (α-helix basin, β-sheet basin, left-handed helix) are the Ramachandran-allowed regions.

— Global shape and packing —

The geometric summary reports three shape descriptors. Rg (radius of gyration) measures how spread out the Cα atoms are about their centre of mass; compact globular proteins have small Rg, elongated or unfolded ones large. Cα contacts (<8 Å, |i−j|>4) count long-range residue pairs in spatial proximity — high for tightly packed folds, near zero for rods or random coil. The bounding-box extents give the protein's footprint along x, y, z in Å.

Solvent-accessible surface area (SASA) is the area in Å² traced out by the centre of a 1.4 Å probe sphere (a water molecule) rolled over the protein's van der Waals surface (Shrake–Rupley / Lee–Richards construction). Buried residues have near-zero SASA; fully exposed residues can exceed 200 Å². The total SASA scales roughly with the number of surface residues.

The contact map is a binary N×N matrix image: pixel (i, j) is dark where Cα_i and Cα_j are within 8 Å and |i−j|>4. Because the |i−j|>4 filter removes local helical contact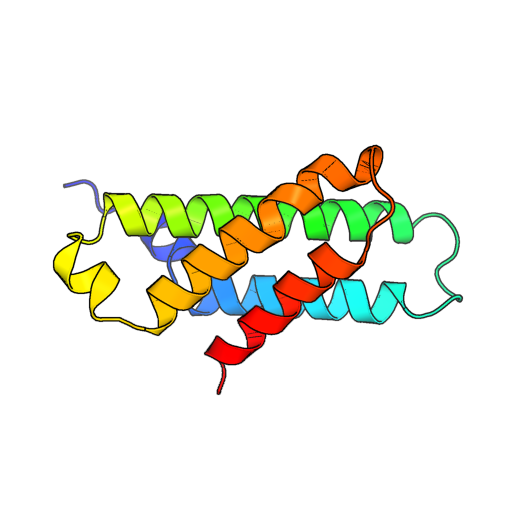s, off-diagonal stripes parallel to the main diagonal indicate parallel β-sheets; stripes perpendicular to it indicate antiparallel β-sheets. The Ramachandran plot scatters every residue's (φ, ψ) pair against the sterically allowed regions. The PAE heatmap renders the predicted-aligned-error matrix.

— Structural neighborhood —

3Di is Foldseek's structural alphabet. Each residue is assigned one of twenty discrete states based on how its Cα sits relative to its spatial (not sequential) neighbors. Aligning 3Di strings finds structural homologs roughly as well as full 3D superposition, but orders of magnitude faster.

Nearest PDB neighbors are the top structural matches found by Foldseek when searching this structure against the entire Protein Data Bank. Each hit reports a TM-score (0 to 1; >0.5 almost always implies the same fold) and an E-value. These are *structural* homologs — they may share no detectable sequence similarity.

— Confidence and disorder —

For AlphaFold models, the B-factor field carries pLDDT — the model's own estimate of local accuracy on a 0–100 scale. Regions with pLDDT<50 should be treated as essentially unmodeled; they often correspond to intrinsically disordered segments.

Crystallographic B-factors measure how much each atom's electron density is smeared out, in Å². They rise in mobile loops and surface residues and fall in the buried interior. In AlphaFold models this column is repurposed to hold pLDDT instead.

Predicted aligned error is AlphaFold's pairwise confidence. Unlike pLDDT (per-residue), PAE is per-residue-pair and captures whether two parts of the structure are correctly placed relative to each other. Units are ångströms of expected positional error.